Protein AF-A0AAJ6NQA8-F1 (afdb_monomer_lite)

Secondary structure (DSSP, 8-state):
--HHHHTTSSSSPPPHHHHHHHHHHHHHHTT--HHHHHHHHT--HHHHHHHHGGG-----PPP-

Sequence (64 aa):
MTQLVKQGLVSEYRKPYQCRHTFITLCLEADIDAKDVGRWVGNSPEIIYKHYAGNKRNLQVPKL

Foldseek 3Di:
DCVCCVVVVDVDDDDVVVVLLVVLQVCVLVVHQLPVNCVVSVHDSVVSCVPRNVPPPDDDDDDD

Organism: NCBI:txid1539056

InterPro domains:
  IPR011010 DNA breaking-rejoining enzyme, catalytic core [SSF56349] (8-54)
  IPR013762 Integrase-like, catalytic domain superfamily [G3DSA:1.10.443.10] (1-61)

Radius of gyration: 15.89 Å; chains: 1; bounding box: 37×32×42 Å

pLDDT: mean 88.67, std 8.95, range [64.31, 97.75]

Structure (mmCIF, N/CA/C/O backbone):
data_AF-A0AAJ6NQA8-F1
#
_entry.id   AF-A0AAJ6NQA8-F1
#
loop_
_atom_site.group_PDB
_atom_site.id
_atom_site.type_symbol
_atom_site.label_atom_id
_atom_site.label_alt_id
_atom_site.label_comp_id
_atom_site.label_asym_id
_atom_site.label_entity_id
_atom_site.label_seq_id
_atom_site.pdbx_PDB_ins_code
_atom_site.Cartn_x
_atom_site.Cartn_y
_atom_site.Cartn_z
_atom_site.occupancy
_atom_site.B_iso_or_equiv
_atom_site.auth_seq_id
_atom_site.auth_comp_id
_atom_site.auth_asym_id
_atom_site.auth_atom_id
_atom_site.pdbx_PDB_model_num
ATOM 1 N N . MET A 1 1 ? -16.374 7.095 17.818 1.00 64.31 1 MET A N 1
ATOM 2 C CA . MET A 1 1 ? -16.030 6.400 16.554 1.00 64.31 1 MET A CA 1
ATOM 3 C C . MET A 1 1 ? -15.817 4.891 16.791 1.00 64.31 1 MET A C 1
ATOM 5 O O . MET A 1 1 ? -14.806 4.344 16.390 1.00 64.31 1 MET A O 1
ATOM 9 N N . THR A 1 2 ? -16.748 4.193 17.465 1.00 87.69 2 THR A N 1
ATOM 10 C CA . THR A 1 2 ? -16.652 2.726 17.712 1.00 87.69 2 THR A CA 1
ATOM 11 C C . THR A 1 2 ? -18.023 2.037 17.829 1.00 87.69 2 THR A C 1
ATOM 13 O O . THR A 1 2 ? -18.110 0.918 18.323 1.00 87.69 2 THR A O 1
ATOM 16 N N . GLN A 1 3 ? -19.111 2.681 17.388 1.00 95.31 3 GLN A N 1
ATOM 17 C CA . GLN A 1 3 ? -20.475 2.171 17.596 1.00 95.31 3 GLN A CA 1
ATOM 18 C C . GLN A 1 3 ? -20.680 0.770 16.997 1.00 95.31 3 GLN A C 1
ATOM 20 O O . GLN A 1 3 ? -21.217 -0.104 17.665 1.00 95.31 3 GLN A O 1
ATOM 25 N N . LEU A 1 4 ? -20.164 0.537 15.788 1.00 94.12 4 LEU A N 1
ATOM 26 C CA . LEU A 1 4 ? -20.257 -0.756 15.103 1.00 94.12 4 LEU A CA 1
ATOM 27 C C . LEU A 1 4 ? -19.472 -1.869 15.816 1.00 94.12 4 LEU A C 1
ATOM 29 O O . LEU A 1 4 ? -19.913 -3.013 15.830 1.00 94.12 4 LEU A O 1
ATOM 33 N N . VAL A 1 5 ? -18.343 -1.522 16.447 1.00 95.00 5 VAL A N 1
ATOM 34 C CA . VAL A 1 5 ? -17.557 -2.460 17.269 1.00 95.00 5 VAL A CA 1
ATOM 35 C C . VAL A 1 5 ? -18.358 -2.846 18.512 1.00 95.00 5 VAL A C 1
ATOM 37 O O . VAL A 1 5 ? -18.479 -4.021 18.833 1.00 95.00 5 VAL A O 1
ATOM 40 N N . LYS A 1 6 ? -18.976 -1.863 19.183 1.00 96.19 6 LYS A N 1
ATOM 41 C CA . LYS A 1 6 ? -19.837 -2.109 20.354 1.00 96.19 6 LYS A CA 1
ATOM 42 C C . LYS A 1 6 ? -21.062 -2.962 20.019 1.00 96.19 6 LYS A C 1
ATOM 44 O O . LYS A 1 6 ? -21.531 -3.702 20.871 1.00 96.19 6 LYS A O 1
ATOM 49 N N . GLN A 1 7 ? -21.572 -2.848 18.796 1.00 97.25 7 GLN A N 1
ATOM 50 C CA . GLN A 1 7 ? -22.685 -3.652 18.285 1.00 97.25 7 GLN A CA 1
ATOM 51 C C . GLN A 1 7 ? -22.255 -5.046 17.796 1.00 97.25 7 GLN A C 1
ATOM 53 O O . GLN A 1 7 ? -23.110 -5.821 17.386 1.00 97.25 7 GLN A O 1
ATOM 58 N N . GLY A 1 8 ? -20.955 -5.367 17.801 1.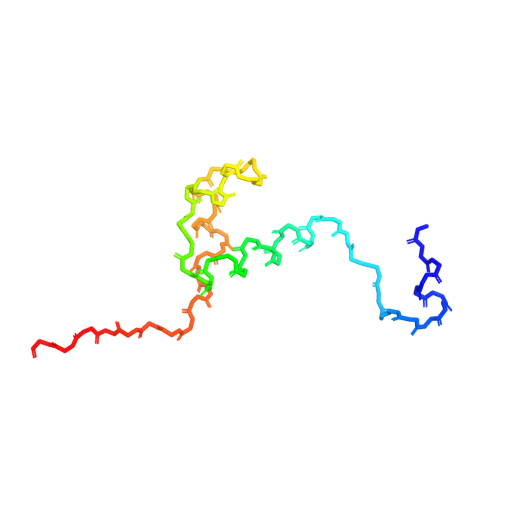00 95.62 8 GLY A N 1
ATOM 59 C CA . GLY A 1 8 ? -20.433 -6.655 17.332 1.00 95.62 8 GLY A CA 1
ATOM 60 C C . GLY A 1 8 ? -20.505 -6.862 15.815 1.00 95.62 8 GLY A C 1
ATOM 61 O O . GLY A 1 8 ? -20.262 -7.966 15.341 1.00 95.62 8 GLY A O 1
ATOM 62 N N . LEU A 1 9 ? -20.819 -5.819 15.040 1.00 96.12 9 LEU A N 1
ATOM 63 C CA . LEU A 1 9 ? -20.937 -5.900 13.578 1.00 96.12 9 LEU A CA 1
ATOM 64 C C . LEU A 1 9 ? -19.573 -5.939 12.878 1.00 96.12 9 LEU A C 1
ATOM 66 O O . LEU A 1 9 ? -19.462 -6.406 11.748 1.00 96.12 9 LEU A O 1
ATOM 70 N N . VAL A 1 10 ? -18.534 -5.427 13.539 1.00 92.38 10 VAL A N 1
ATOM 71 C CA . VAL A 1 10 ? -17.140 -5.489 13.088 1.00 92.38 10 VAL A CA 1
ATOM 72 C C . VAL A 1 10 ? -16.244 -5.835 14.273 1.00 92.38 10 VAL A C 1
ATOM 74 O O . VAL A 1 10 ? -16.533 -5.445 15.403 1.00 92.38 10 VAL A O 1
ATOM 77 N N . SER A 1 11 ? -15.143 -6.543 14.018 1.00 92.81 11 SER A N 1
ATOM 78 C CA . SER A 1 11 ? -14.231 -7.006 15.072 1.00 92.81 11 SER A CA 1
ATOM 79 C C . SER A 1 11 ? -13.477 -5.870 15.765 1.00 92.81 11 SER A C 1
ATOM 81 O O . SER A 1 11 ? -13.271 -5.908 16.974 1.00 92.81 11 SER A O 1
ATOM 83 N N . GLU A 1 12 ? -13.065 -4.847 15.014 1.00 91.56 12 GLU A N 1
ATOM 84 C CA . GLU A 1 12 ? -12.294 -3.720 15.535 1.00 91.56 12 GLU A CA 1
ATOM 85 C C . GLU A 1 12 ? -12.410 -2.473 14.647 1.00 91.56 12 GLU A C 1
ATOM 87 O O . GLU A 1 12 ? -12.779 -2.540 13.473 1.00 91.56 12 GLU A O 1
ATOM 92 N N . TYR A 1 13 ? -12.051 -1.313 15.200 1.00 89.06 13 TYR A N 1
ATOM 93 C CA . TYR A 1 13 ? -11.906 -0.088 14.419 1.00 89.06 13 TYR A CA 1
ATOM 94 C C . TYR A 1 13 ? -10.536 -0.053 13.734 1.00 89.06 13 TYR A C 1
ATOM 96 O O . TYR A 1 13 ? -9.501 -0.015 14.402 1.00 89.06 13 TYR A O 1
ATOM 104 N N . ARG A 1 14 ? -10.514 0.026 12.400 1.00 85.75 14 ARG A N 1
ATOM 105 C CA . ARG A 1 14 ? -9.282 0.255 11.632 1.00 85.75 14 ARG A CA 1
ATOM 106 C C . ARG A 1 14 ? -9.139 1.732 11.282 1.00 85.75 14 ARG A C 1
ATOM 108 O O . ARG A 1 14 ? -10.042 2.344 10.722 1.00 85.75 14 ARG A O 1
ATOM 115 N N . LYS A 1 15 ? -7.976 2.312 11.593 1.00 87.12 15 LYS A N 1
ATOM 116 C CA . LYS A 1 15 ? -7.668 3.708 11.243 1.00 87.12 15 LYS A CA 1
ATOM 117 C C . LYS A 1 15 ? -7.624 3.879 9.712 1.00 87.12 15 LYS A C 1
ATOM 119 O O . LYS A 1 15 ? -7.143 2.967 9.040 1.00 87.12 15 LYS A O 1
ATOM 124 N N . PRO A 1 16 ? -7.980 5.056 9.160 1.00 83.88 16 PRO A N 1
ATOM 125 C CA . PRO A 1 16 ? -7.894 5.328 7.718 1.00 83.88 16 PRO A CA 1
ATOM 126 C C . PRO A 1 16 ? -6.525 5.016 7.096 1.00 83.88 16 PRO A C 1
ATOM 128 O O . PRO A 1 16 ? -6.445 4.536 5.970 1.00 83.88 16 PRO A O 1
ATOM 131 N N . TYR A 1 17 ? -5.442 5.203 7.859 1.00 87.44 17 TYR A N 1
ATOM 132 C CA . TYR A 1 17 ? -4.089 4.826 7.442 1.00 87.44 17 TYR A CA 1
ATOM 133 C C . TYR A 1 17 ? -3.968 3.344 7.052 1.00 87.44 17 TYR A C 1
ATOM 135 O O . TYR A 1 17 ? -3.314 3.023 6.064 1.00 87.44 17 TYR A O 1
ATOM 143 N N . GLN A 1 18 ? -4.626 2.454 7.800 1.00 86.62 18 GLN A N 1
ATOM 144 C CA . GLN A 1 18 ? -4.629 1.017 7.520 1.00 86.62 18 GLN A CA 1
ATOM 145 C C . GLN A 1 18 ? -5.415 0.707 6.245 1.00 86.62 18 GLN A C 1
ATOM 147 O O . GLN A 1 18 ? -4.980 -0.108 5.443 1.00 86.62 18 GLN A O 1
ATOM 152 N N . CYS A 1 19 ? -6.520 1.421 6.008 1.00 89.44 19 CYS A N 1
ATOM 153 C CA . CYS A 1 19 ? -7.275 1.302 4.761 1.00 89.44 19 CYS A CA 1
ATOM 154 C C . CYS A 1 19 ? -6.412 1.678 3.545 1.00 89.44 19 CYS A C 1
ATOM 156 O O . CYS A 1 19 ? -6.374 0.933 2.569 1.00 89.44 19 CYS A O 1
ATOM 158 N N . ARG A 1 20 ? -5.637 2.773 3.634 1.00 91.88 20 ARG A N 1
A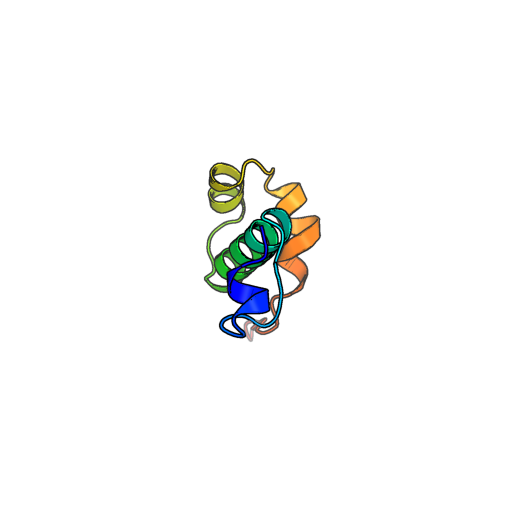TOM 159 C CA . ARG A 1 20 ? -4.690 3.168 2.576 1.00 91.88 20 ARG A CA 1
ATOM 160 C C . ARG A 1 20 ? -3.634 2.091 2.319 1.00 91.88 20 ARG A C 1
ATOM 162 O O . ARG A 1 20 ? -3.329 1.825 1.163 1.00 91.88 20 ARG A O 1
ATOM 169 N N . HIS A 1 21 ? -3.099 1.472 3.373 1.00 91.94 21 HIS A N 1
ATOM 170 C CA . HIS A 1 21 ? -2.149 0.361 3.241 1.00 91.94 21 HIS A CA 1
ATOM 171 C C . HIS A 1 21 ? -2.753 -0.808 2.464 1.00 91.94 21 HIS A C 1
ATOM 173 O O . HIS A 1 21 ? -2.192 -1.226 1.455 1.00 91.94 21 HIS A O 1
ATOM 179 N N . THR A 1 22 ? -3.920 -1.288 2.898 1.00 91.88 22 THR A N 1
ATOM 180 C CA . THR A 1 22 ? -4.628 -2.391 2.238 1.00 91.88 22 THR A CA 1
ATOM 181 C C . THR A 1 22 ? -4.939 -2.064 0.779 1.00 91.88 22 THR A C 1
ATOM 183 O O . THR A 1 22 ? -4.699 -2.892 -0.093 1.00 91.88 22 THR A O 1
ATOM 186 N N . PHE A 1 23 ? -5.421 -0.851 0.501 1.00 94.56 23 PHE A N 1
ATOM 187 C CA . PHE A 1 23 ? -5.747 -0.411 -0.853 1.00 94.56 23 PHE A CA 1
ATOM 188 C C . PHE A 1 23 ? -4.533 -0.440 -1.793 1.00 94.56 23 PHE A C 1
ATOM 190 O O . PHE A 1 23 ? -4.631 -0.994 -2.886 1.00 94.56 23 PHE A O 1
ATOM 197 N N . ILE A 1 24 ? -3.386 0.107 -1.365 1.00 94.81 24 ILE A N 1
ATOM 198 C CA . ILE A 1 24 ? -2.155 0.109 -2.173 1.00 94.81 24 ILE A CA 1
ATOM 199 C C . ILE A 1 24 ? -1.725 -1.328 -2.486 1.00 94.81 24 ILE A C 1
ATOM 201 O O . ILE A 1 24 ? -1.468 -1.642 -3.645 1.00 94.81 24 ILE A O 1
ATOM 205 N N . THR A 1 25 ? -1.692 -2.207 -1.479 1.00 92.19 25 THR A N 1
ATOM 206 C CA . THR A 1 25 ? -1.303 -3.613 -1.660 1.00 92.19 25 THR A CA 1
ATOM 207 C C . THR A 1 25 ? -2.207 -4.331 -2.662 1.00 92.19 25 THR A C 1
ATOM 209 O O . THR A 1 25 ? -1.696 -4.958 -3.585 1.00 92.19 25 THR A O 1
ATOM 212 N N . LEU A 1 26 ? -3.531 -4.184 -2.539 1.00 92.75 26 LEU A N 1
ATOM 213 C CA . LEU A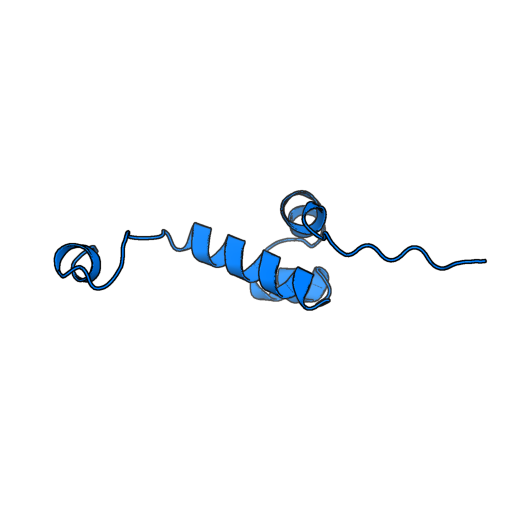 1 26 ? -4.488 -4.813 -3.457 1.00 92.75 26 LEU A CA 1
ATOM 214 C C . LEU A 1 26 ? -4.321 -4.323 -4.903 1.00 92.75 26 LEU A C 1
ATOM 216 O O . LEU A 1 26 ? -4.423 -5.118 -5.832 1.00 92.75 26 LEU A O 1
ATOM 220 N N . CYS A 1 27 ? -4.026 -3.035 -5.108 1.00 94.50 27 CYS A N 1
ATOM 221 C CA . CYS A 1 27 ? -3.765 -2.506 -6.448 1.00 94.50 27 CYS A CA 1
ATOM 222 C C . CYS A 1 27 ? -2.509 -3.128 -7.072 1.00 94.50 27 CYS A C 1
ATOM 224 O O . CYS A 1 27 ? -2.525 -3.504 -8.241 1.00 94.50 27 CYS A O 1
ATOM 226 N N . LEU A 1 28 ? -1.431 -3.266 -6.291 1.00 91.94 28 LEU A N 1
ATOM 227 C CA . LEU A 1 28 ? -0.195 -3.887 -6.771 1.00 91.94 28 LEU A CA 1
ATOM 228 C C . LEU A 1 28 ? -0.382 -5.378 -7.079 1.00 91.94 28 LEU A C 1
ATOM 230 O O . LEU A 1 28 ? 0.201 -5.873 -8.043 1.00 91.94 28 LEU A O 1
ATOM 234 N N . GLU A 1 29 ? -1.173 -6.095 -6.276 1.00 89.44 29 GLU A N 1
ATOM 235 C CA . GLU A 1 29 ? -1.538 -7.498 -6.524 1.00 89.44 29 GLU A CA 1
ATOM 236 C C . GLU A 1 29 ? -2.387 -7.667 -7.789 1.00 89.44 29 GLU A C 1
ATOM 238 O O . GLU A 1 29 ? -2.250 -8.676 -8.471 1.00 89.44 29 GLU A O 1
ATOM 243 N N . ALA A 1 30 ? -3.199 -6.666 -8.135 1.00 91.62 30 ALA A N 1
ATOM 244 C CA . ALA A 1 30 ? -3.949 -6.593 -9.389 1.00 91.62 30 ALA A CA 1
ATOM 245 C C . ALA A 1 30 ? -3.115 -6.072 -10.581 1.00 91.62 30 ALA A C 1
ATOM 247 O O . ALA A 1 30 ? -3.683 -5.684 -11.600 1.00 91.62 30 ALA A O 1
ATOM 248 N N . ASP A 1 31 ? -1.784 -6.028 -10.445 1.00 89.88 31 ASP A N 1
ATOM 249 C CA . ASP A 1 31 ? -0.832 -5.573 -11.468 1.00 89.88 31 ASP A CA 1
ATOM 250 C C . ASP A 1 31 ? -1.033 -4.123 -11.954 1.00 89.88 31 ASP A C 1
ATOM 252 O O . ASP A 1 31 ? -0.594 -3.752 -13.042 1.00 89.88 31 ASP A O 1
ATOM 256 N N . ILE A 1 32 ? -1.630 -3.262 -11.124 1.00 94.31 32 ILE A N 1
ATOM 257 C CA . ILE A 1 32 ? -1.707 -1.820 -11.395 1.00 94.31 32 ILE A CA 1
ATOM 258 C C . ILE A 1 32 ? -0.335 -1.180 -11.140 1.00 94.31 32 ILE A C 1
ATOM 260 O O . ILE A 1 32 ? 0.318 -1.452 -10.127 1.00 94.31 32 ILE A O 1
ATOM 264 N N . ASP A 1 33 ? 0.093 -0.295 -12.044 1.00 94.06 33 ASP A N 1
ATOM 265 C CA . ASP A 1 33 ? 1.385 0.383 -11.948 1.00 94.06 33 ASP A CA 1
ATOM 266 C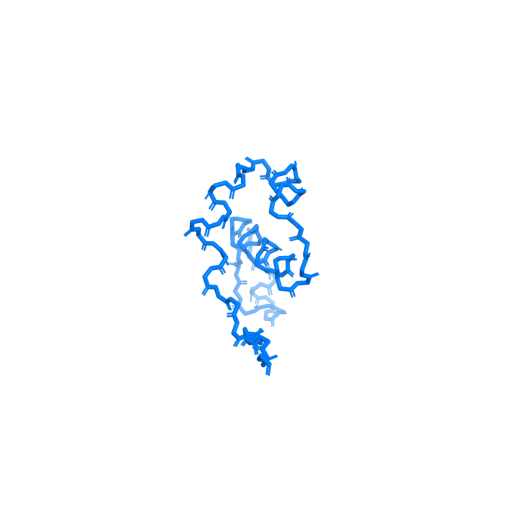 C . ASP A 1 33 ? 1.461 1.296 -10.709 1.00 94.06 33 ASP A C 1
ATOM 268 O O . ASP A 1 33 ? 0.548 2.071 -10.400 1.00 94.06 33 ASP A O 1
ATOM 272 N N . ALA A 1 34 ? 2.589 1.237 -9.996 1.00 94.50 34 ALA A N 1
ATOM 273 C CA . ALA A 1 34 ? 2.816 2.022 -8.784 1.00 94.50 34 ALA A CA 1
ATOM 274 C C . ALA A 1 34 ? 2.730 3.544 -9.015 1.00 94.50 34 ALA A C 1
ATOM 276 O O . ALA A 1 34 ? 2.438 4.284 -8.073 1.00 94.50 34 ALA A O 1
ATOM 277 N N . LYS A 1 35 ? 2.961 4.031 -10.242 1.00 96.19 35 LYS A N 1
ATOM 278 C CA . LYS A 1 35 ? 2.797 5.444 -10.617 1.00 96.19 35 LYS A CA 1
ATOM 279 C C . LYS A 1 35 ? 1.344 5.885 -10.554 1.00 96.19 35 LYS A C 1
ATOM 281 O O . LYS A 1 35 ? 1.060 6.945 -9.993 1.00 96.19 35 LYS A O 1
ATOM 286 N N . ASP A 1 36 ? 0.435 5.061 -11.063 1.00 97.75 36 ASP A N 1
ATOM 287 C CA . ASP A 1 36 ? -0.997 5.357 -11.051 1.00 97.75 36 ASP A CA 1
ATOM 288 C C . ASP A 1 36 ? -1.546 5.301 -9.626 1.00 97.75 36 ASP A C 1
ATOM 290 O O . ASP A 1 36 ? -2.205 6.239 -9.168 1.00 97.75 36 ASP A O 1
ATOM 294 N N . VAL A 1 37 ? -1.168 4.267 -8.868 1.00 96.56 37 VAL A N 1
ATOM 295 C CA . VAL A 1 37 ? -1.536 4.148 -7.449 1.00 96.56 37 VAL A CA 1
ATOM 296 C C . VAL A 1 37 ? -1.000 5.336 -6.643 1.00 96.56 37 VAL A C 1
ATOM 298 O O . VAL A 1 37 ? -1.722 5.905 -5.821 1.00 96.56 37 VAL A O 1
ATOM 301 N N . GLY A 1 38 ? 0.241 5.758 -6.903 1.00 96.31 38 GLY A N 1
ATOM 302 C CA . GLY A 1 38 ? 0.864 6.923 -6.272 1.00 96.31 38 GLY A CA 1
ATOM 303 C C . GLY A 1 38 ? 0.063 8.203 -6.474 1.00 96.31 38 GLY A C 1
ATOM 304 O O . GLY A 1 38 ? -0.199 8.929 -5.508 1.00 96.31 38 GLY A O 1
ATOM 305 N N . ARG A 1 39 ? -0.425 8.425 -7.699 1.00 97.00 39 ARG A N 1
ATOM 306 C CA . ARG A 1 39 ? -1.287 9.562 -8.040 1.00 97.00 39 ARG A CA 1
ATOM 307 C C . ARG A 1 39 ? -2.608 9.553 -7.267 1.00 97.00 39 ARG A C 1
ATOM 309 O O . ARG A 1 39 ? -3.070 10.622 -6.878 1.00 97.00 39 ARG A O 1
ATOM 316 N N . TRP A 1 40 ? -3.210 8.389 -7.024 1.00 96.06 40 TRP A N 1
ATOM 317 C CA . TRP A 1 40 ? -4.476 8.286 -6.282 1.00 96.06 40 TRP A CA 1
ATOM 318 C C . TRP A 1 40 ? -4.316 8.512 -4.780 1.00 96.06 40 TRP A C 1
ATOM 320 O O . TRP A 1 40 ? -5.190 9.101 -4.146 1.00 96.06 40 TRP A O 1
ATOM 330 N N . VAL A 1 41 ? -3.213 8.035 -4.200 1.00 94.19 41 VAL A N 1
ATOM 331 C CA . VAL A 1 41 ? -3.027 8.013 -2.739 1.00 94.19 41 VAL A CA 1
ATOM 332 C C . VAL A 1 41 ? -2.120 9.122 -2.202 1.00 94.19 41 VAL A C 1
ATOM 334 O O . VAL A 1 41 ? -1.914 9.200 -0.987 1.00 94.19 41 VAL A O 1
ATOM 337 N N . GLY A 1 42 ? -1.570 9.961 -3.086 1.00 94.31 42 GLY A N 1
ATOM 338 C CA . GLY A 1 42 ? -0.662 11.054 -2.733 1.00 94.31 42 GLY A CA 1
ATOM 339 C C . GLY A 1 42 ? 0.714 10.581 -2.256 1.00 94.31 42 GLY A C 1
ATOM 340 O O . GLY A 1 42 ? 1.329 11.242 -1.424 1.00 94.31 42 GLY A O 1
ATOM 341 N N . ASN A 1 43 ? 1.183 9.429 -2.745 1.00 94.19 43 ASN A N 1
ATOM 342 C CA . ASN A 1 43 ? 2.517 8.894 -2.461 1.00 94.19 43 ASN A CA 1
ATOM 343 C C . ASN A 1 43 ? 3.368 8.892 -3.731 1.00 94.19 43 ASN A C 1
ATOM 345 O O . ASN A 1 43 ? 2.849 8.765 -4.838 1.00 94.19 43 ASN A O 1
ATOM 349 N N . SER A 1 44 ? 4.687 8.953 -3.566 1.00 95.94 44 SER A N 1
ATOM 350 C CA . SER A 1 44 ? 5.592 8.718 -4.685 1.00 95.94 44 SER A CA 1
ATOM 351 C C . SER A 1 44 ? 5.672 7.215 -5.018 1.00 95.94 44 SER A C 1
ATOM 353 O O . SER A 1 44 ? 5.505 6.378 -4.116 1.00 95.94 44 SER A O 1
ATOM 355 N N . PRO A 1 45 ? 5.941 6.838 -6.282 1.00 94.44 45 PRO A N 1
ATOM 356 C CA . PRO A 1 45 ? 6.133 5.439 -6.663 1.00 94.44 45 PRO A CA 1
ATOM 357 C C . PRO A 1 45 ? 7.245 4.765 -5.849 1.00 94.44 45 PRO A C 1
ATOM 359 O O . PRO A 1 45 ? 7.118 3.606 -5.471 1.00 94.44 45 PRO A O 1
ATOM 362 N N . GLU A 1 46 ? 8.308 5.497 -5.506 1.00 95.06 46 GLU A N 1
ATOM 363 C CA . GLU A 1 46 ? 9.439 4.999 -4.714 1.00 95.06 46 GLU A CA 1
ATOM 364 C C . GLU A 1 46 ? 9.000 4.582 -3.304 1.00 95.06 46 GLU A C 1
ATOM 366 O O . GLU A 1 46 ? 9.401 3.525 -2.814 1.00 95.06 46 GLU A O 1
ATOM 371 N N . ILE A 1 47 ? 8.134 5.376 -2.659 1.00 94.38 47 ILE A N 1
ATOM 372 C CA . ILE A 1 47 ? 7.529 5.028 -1.365 1.00 94.38 47 ILE A CA 1
ATOM 373 C C . ILE A 1 47 ? 6.644 3.787 -1.503 1.00 94.38 47 ILE A C 1
ATOM 375 O O . ILE A 1 47 ? 6.655 2.925 -0.620 1.00 94.38 47 ILE A O 1
ATOM 379 N N . ILE A 1 48 ? 5.904 3.667 -2.607 1.00 94.31 48 ILE A N 1
ATOM 380 C CA . ILE A 1 48 ? 5.060 2.498 -2.863 1.00 94.31 48 ILE A CA 1
ATOM 381 C C . ILE A 1 48 ? 5.915 1.232 -3.030 1.00 94.31 48 ILE A C 1
ATOM 383 O O . ILE A 1 48 ? 5.671 0.229 -2.356 1.00 94.31 48 ILE A O 1
ATOM 387 N N . TYR A 1 49 ? 6.969 1.280 -3.843 1.00 91.19 49 TYR A N 1
ATOM 388 C CA . TYR A 1 49 ? 7.872 0.144 -4.023 1.00 91.19 49 TYR A CA 1
ATOM 389 C C . TYR A 1 49 ? 8.557 -0.263 -2.719 1.00 91.19 49 TYR A C 1
ATOM 391 O O . TYR A 1 49 ? 8.567 -1.443 -2.371 1.00 91.19 49 TYR A O 1
ATOM 399 N N . LYS A 1 50 ? 9.061 0.714 -1.957 1.00 91.44 50 LYS A N 1
ATOM 400 C CA . LYS A 1 50 ? 9.776 0.475 -0.699 1.00 91.44 50 LYS A CA 1
ATOM 401 C C . LYS A 1 50 ? 8.932 -0.252 0.347 1.00 91.44 50 LYS A C 1
ATOM 403 O O . LYS A 1 50 ? 9.471 -1.060 1.098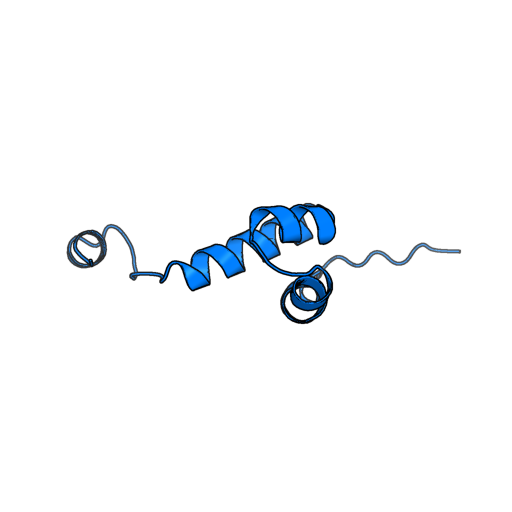 1.00 91.44 50 LYS A O 1
ATOM 408 N N . HIS A 1 51 ? 7.642 0.066 0.437 1.00 90.12 51 HIS A N 1
ATOM 409 C CA . HIS A 1 51 ? 6.803 -0.387 1.548 1.00 90.12 51 HIS A CA 1
ATOM 410 C C . HIS A 1 51 ? 5.776 -1.462 1.177 1.00 90.12 51 HIS A C 1
ATOM 412 O O . HIS A 1 51 ? 5.324 -2.166 2.077 1.00 90.12 51 HIS A O 1
ATOM 418 N N . TYR A 1 52 ? 5.417 -1.613 -0.103 1.00 86.94 52 TYR A N 1
ATOM 419 C CA . TYR A 1 52 ? 4.273 -2.444 -0.504 1.00 86.94 52 TYR A CA 1
ATOM 420 C C . TYR A 1 52 ? 4.591 -3.471 -1.599 1.00 86.94 52 TYR A C 1
ATOM 422 O O . TYR A 1 52 ? 3.930 -4.503 -1.665 1.00 86.94 52 TYR A O 1
ATOM 430 N N . ALA A 1 53 ? 5.613 -3.251 -2.436 1.00 78.50 53 ALA A N 1
ATOM 431 C CA . ALA A 1 53 ? 5.883 -4.136 -3.578 1.00 78.50 53 ALA A CA 1
ATOM 432 C C . ALA A 1 53 ? 6.539 -5.482 -3.212 1.00 78.50 53 ALA A C 1
ATOM 434 O O . ALA A 1 53 ? 6.521 -6.410 -4.018 1.00 78.50 53 ALA A O 1
ATOM 435 N N . GLY A 1 54 ? 7.081 -5.622 -1.997 1.00 73.31 54 GLY A N 1
ATOM 436 C CA . GLY A 1 54 ? 7.774 -6.838 -1.552 1.00 73.31 54 GLY A CA 1
ATOM 437 C C . GLY A 1 54 ? 6.872 -8.044 -1.261 1.00 73.31 54 GLY A C 1
ATOM 438 O O . GLY A 1 54 ? 7.385 -9.121 -0.981 1.00 73.31 54 GLY A O 1
ATOM 439 N N . ASN A 1 55 ? 5.545 -7.887 -1.307 1.00 68.75 55 ASN A N 1
ATOM 440 C CA . ASN A 1 55 ? 4.607 -8.935 -0.892 1.00 68.75 55 ASN A CA 1
ATOM 441 C C . ASN A 1 55 ? 4.046 -9.781 -2.051 1.00 68.75 55 ASN A C 1
ATOM 443 O O . ASN A 1 55 ? 3.216 -10.656 -1.804 1.00 68.75 55 ASN A O 1
ATOM 447 N N . LYS A 1 56 ? 4.475 -9.559 -3.306 1.00 67.44 56 LYS A N 1
ATOM 448 C CA . LYS A 1 56 ? 4.053 -10.398 -4.442 1.00 67.44 56 LYS A CA 1
ATOM 449 C C . LYS A 1 56 ? 4.598 -11.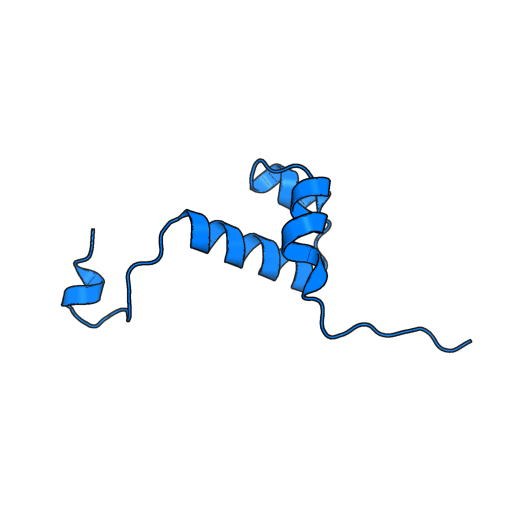821 -4.280 1.00 67.44 56 LYS A C 1
ATOM 451 O O . LYS A 1 56 ? 5.794 -12.053 -4.414 1.00 67.44 56 LYS A O 1
ATOM 456 N N . ARG A 1 57 ? 3.706 -12.781 -4.010 1.00 65.62 57 ARG A N 1
ATOM 457 C CA . ARG A 1 57 ? 4.057 -14.197 -3.773 1.00 65.62 57 ARG A CA 1
ATOM 458 C C . ARG A 1 57 ? 4.107 -15.059 -5.043 1.00 65.62 57 ARG A C 1
ATOM 460 O O . ARG A 1 57 ? 4.718 -16.119 -5.015 1.00 65.62 57 ARG A O 1
ATOM 467 N N . ASN A 1 58 ? 3.522 -14.599 -6.152 1.00 69.06 58 ASN A N 1
ATOM 468 C CA . ASN A 1 58 ? 3.426 -15.350 -7.412 1.00 69.06 58 ASN A CA 1
ATOM 469 C C . ASN A 1 58 ? 4.412 -14.835 -8.473 1.00 69.06 58 ASN A C 1
ATOM 471 O O . ASN A 1 58 ? 4.010 -14.389 -9.546 1.00 69.06 58 ASN A O 1
ATOM 475 N N . LEU A 1 59 ? 5.710 -14.871 -8.175 1.00 69.25 59 LEU A N 1
ATOM 476 C CA . LEU A 1 59 ? 6.740 -14.546 -9.163 1.00 69.25 59 LEU A CA 1
ATOM 477 C C . LEU A 1 59 ? 6.938 -15.746 -10.099 1.00 69.25 59 LEU A C 1
ATOM 479 O O . LEU A 1 59 ? 7.489 -16.769 -9.698 1.00 69.25 59 LEU A O 1
ATOM 483 N N . GLN A 1 60 ? 6.481 -15.628 -11.347 1.00 73.75 60 GLN A N 1
ATOM 484 C CA . GLN A 1 60 ? 6.791 -16.601 -12.395 1.00 73.75 60 GLN A CA 1
ATOM 485 C C . GLN A 1 60 ? 8.069 -16.168 -13.113 1.00 73.75 60 GLN A C 1
ATOM 487 O O . GLN A 1 60 ? 8.101 -15.122 -13.757 1.00 73.75 60 GLN A O 1
ATOM 492 N N . VAL A 1 61 ? 9.128 -16.968 -12.995 1.00 79.88 61 VAL A N 1
ATOM 493 C CA . VAL A 1 61 ? 10.354 -16.779 -13.781 1.00 79.88 61 VAL A CA 1
ATOM 494 C C . VAL A 1 61 ? 10.144 -17.446 -15.146 1.00 79.88 61 VAL A C 1
ATOM 496 O O . VAL A 1 61 ? 9.853 -18.646 -15.173 1.00 79.88 61 VAL A O 1
ATOM 499 N N . PRO A 1 62 ? 10.266 -16.720 -16.274 1.00 82.81 62 PRO A N 1
ATOM 500 C CA . PRO A 1 62 ? 10.180 -17.326 -17.599 1.00 82.81 62 PRO A CA 1
ATOM 501 C C . PRO A 1 62 ? 11.254 -18.405 -17.776 1.00 82.81 62 PRO A C 1
ATOM 503 O O . PRO A 1 62 ? 12.403 -18.211 -17.377 1.00 82.81 62 PRO A O 1
ATOM 506 N N . LYS A 1 63 ? 10.889 -19.540 -18.378 1.00 77.31 63 LYS A N 1
ATOM 507 C CA . LYS A 1 63 ? 11.876 -20.536 -18.815 1.00 77.31 63 LYS A CA 1
ATOM 508 C C . LYS A 1 63 ? 12.495 -20.073 -20.136 1.00 77.31 63 LYS A C 1
ATOM 510 O O . LYS A 1 63 ? 11.759 -19.602 -21.002 1.00 77.31 63 LYS A O 1
ATOM 515 N N . LEU A 1 64 ? 13.824 -20.179 -20.227 1.00 75.00 64 LEU A N 1
ATOM 516 C CA . LEU A 1 64 ? 14.598 -19.976 -21.457 1.00 75.00 64 LEU A CA 1
ATOM 517 C C . LEU A 1 64 ? 14.254 -21.038 -22.505 1.00 75.00 64 LEU A C 1
ATOM 519 O O . LEU A 1 64 ? 14.014 -22.198 -22.092 1.00 75.00 64 LEU A O 1
#